Protein AF-A0A6I2R3U9-F1 (afdb_monomer_lite)

Organism: Flavonifractor plautii (NCBI:txid292800)

pLDDT: mean 84.45, std 12.49, range [35.0, 97.44]

Radius of gyration: 16.98 Å; chains: 1; bounding box: 46×24×46 Å

Sequence (128 aa):
MRLDGCWFQEEKAPPCPHHPFCHCTLDLIPYAVVFGNVSVYSDYGKFDPYLFNTTGLQTHNKEKLFKEWGYTVDDARWLQAEIERQGRERYLSGQYELGKLNMFGQRINIRVTIPRKNGFGDISFVTG

Foldseek 3Di:
DDQPPDDADPVQDDDPPDDPPDPDDPDDDDLVNVLVPDFFDDDLVCQPPAQCVPVVPHPPCNNVVCVVLVDHSVCSVVVRVQCRVQVRVCRSVNVWHWDDADPSGIDIKHKGWDARPVDGDIDIDIDD

Structure (mmCIF, N/CA/C/O backbone):
data_AF-A0A6I2R3U9-F1
#
_entry.id   AF-A0A6I2R3U9-F1
#
loop_
_atom_site.group_PDB
_atom_site.id
_atom_site.type_symbol
_atom_site.label_atom_id
_atom_site.label_alt_id
_atom_site.label_comp_id
_atom_site.label_asym_id
_atom_site.label_entity_id
_atom_site.label_seq_id
_atom_site.pdbx_PDB_ins_code
_atom_site.Cartn_x
_atom_site.Cartn_y
_atom_site.Cartn_z
_atom_site.occupancy
_atom_site.B_iso_or_equiv
_atom_site.auth_seq_id
_atom_site.auth_comp_id
_atom_site.auth_asym_id
_atom_site.auth_atom_id
_atom_site.pdbx_PDB_model_num
ATOM 1 N N . MET A 1 1 ? 23.028 -13.546 -1.590 1.00 35.84 1 MET A N 1
ATOM 2 C CA . MET A 1 1 ? 22.268 -12.381 -1.088 1.00 35.84 1 MET A CA 1
ATOM 3 C C . MET A 1 1 ? 21.023 -12.276 -1.959 1.00 35.84 1 MET A C 1
ATOM 5 O O . MET A 1 1 ? 21.181 -12.185 -3.167 1.00 35.84 1 MET A O 1
ATOM 9 N N . ARG A 1 2 ? 19.818 -12.461 -1.403 1.00 35.00 2 ARG A N 1
ATOM 10 C CA . ARG A 1 2 ? 18.558 -12.421 -2.167 1.00 35.00 2 ARG A CA 1
ATOM 11 C C . ARG A 1 2 ? 18.153 -10.955 -2.289 1.00 35.00 2 ARG A C 1
ATOM 13 O O . ARG A 1 2 ? 18.011 -10.293 -1.270 1.00 35.00 2 ARG A O 1
ATOM 20 N N . LEU A 1 3 ? 18.055 -10.449 -3.509 1.00 48.59 3 LEU A N 1
ATOM 21 C CA . LEU A 1 3 ? 17.350 -9.200 -3.765 1.00 48.59 3 LEU A CA 1
ATOM 22 C C . LEU A 1 3 ? 15.862 -9.482 -3.650 1.00 48.59 3 LEU A C 1
ATOM 24 O O . LEU A 1 3 ? 15.413 -10.519 -4.136 1.00 48.59 3 LEU A O 1
ATOM 28 N N . ASP A 1 4 ? 15.102 -8.533 -3.123 1.00 55.50 4 ASP A N 1
ATOM 29 C CA . ASP A 1 4 ? 13.639 -8.618 -3.102 1.00 55.50 4 ASP A CA 1
ATOM 30 C C . ASP A 1 4 ? 13.011 -8.467 -4.510 1.00 55.50 4 ASP A C 1
ATOM 32 O O . ASP A 1 4 ? 11.799 -8.368 -4.644 1.00 55.50 4 ASP A O 1
ATOM 36 N N . GLY A 1 5 ? 13.823 -8.493 -5.581 1.00 65.94 5 GLY A N 1
ATOM 37 C CA . GLY A 1 5 ? 13.364 -8.707 -6.957 1.00 65.94 5 GLY A CA 1
ATOM 38 C C . GLY A 1 5 ? 12.471 -7.606 -7.528 1.00 65.94 5 GLY A C 1
ATOM 39 O O . GLY A 1 5 ? 11.730 -7.874 -8.467 1.00 65.94 5 GLY A O 1
ATOM 40 N N . CYS A 1 6 ? 12.511 -6.391 -6.974 1.00 76.31 6 CYS A N 1
ATOM 41 C CA . CYS A 1 6 ? 11.628 -5.306 -7.395 1.00 76.31 6 CYS A CA 1
ATOM 42 C C . CYS A 1 6 ? 11.854 -4.920 -8.863 1.00 76.31 6 CYS A C 1
ATOM 44 O O . CYS A 1 6 ? 12.957 -4.530 -9.253 1.00 76.31 6 CYS A O 1
ATOM 46 N N . TRP A 1 7 ? 10.783 -4.963 -9.651 1.00 85.88 7 TRP A N 1
ATOM 47 C CA . TRP A 1 7 ? 10.741 -4.446 -11.016 1.00 85.88 7 TRP A CA 1
ATOM 48 C C . TRP A 1 7 ? 10.209 -3.011 -11.012 1.00 85.88 7 TRP A C 1
ATOM 50 O O . TRP A 1 7 ? 9.346 -2.663 -10.207 1.00 85.88 7 TRP A O 1
ATOM 60 N N . PHE A 1 8 ? 10.723 -2.154 -11.885 1.00 86.94 8 PHE A N 1
ATOM 61 C CA . PHE A 1 8 ? 10.269 -0.769 -11.984 1.00 86.94 8 PHE A CA 1
ATOM 62 C C . PHE A 1 8 ? 9.793 -0.492 -13.402 1.00 86.94 8 PHE A C 1
ATOM 64 O O . PHE A 1 8 ? 10.376 -0.988 -14.363 1.00 86.94 8 PHE A O 1
ATOM 71 N N . GLN A 1 9 ? 8.750 0.328 -13.532 1.00 87.00 9 GLN A N 1
ATOM 72 C CA . GLN A 1 9 ? 8.501 1.001 -14.801 1.00 87.00 9 GLN A CA 1
ATOM 73 C C . GLN A 1 9 ? 9.709 1.872 -15.149 1.00 87.00 9 GLN A C 1
ATOM 75 O O . GLN A 1 9 ? 10.287 2.494 -14.257 1.00 87.00 9 GLN A O 1
ATOM 80 N N . GLU A 1 10 ? 10.058 1.923 -16.431 1.00 83.62 10 GLU A N 1
ATOM 81 C CA . GLU A 1 10 ? 11.239 2.626 -16.947 1.00 83.62 10 GLU A CA 1
ATOM 82 C C . GLU A 1 10 ? 11.317 4.074 -16.440 1.00 83.62 10 GLU A C 1
ATOM 84 O O . GLU A 1 10 ? 12.314 4.484 -15.851 1.00 83.62 10 GLU A O 1
ATOM 89 N N . GLU A 1 11 ? 10.210 4.809 -16.541 1.00 86.19 11 GLU A N 1
ATOM 90 C CA . GLU A 1 11 ? 10.094 6.210 -16.113 1.00 86.19 11 GLU A CA 1
ATOM 91 C C . GLU A 1 11 ? 10.154 6.405 -14.586 1.00 86.19 11 GLU A C 1
ATOM 93 O O . GLU A 1 11 ? 10.260 7.529 -14.094 1.00 86.19 11 GLU A O 1
ATOM 98 N N . LYS A 1 12 ? 10.054 5.316 -13.817 1.00 84.88 12 LYS A N 1
ATOM 99 C CA . LYS A 1 12 ? 9.993 5.307 -12.348 1.00 84.88 12 LYS A CA 1
ATOM 100 C C . LYS 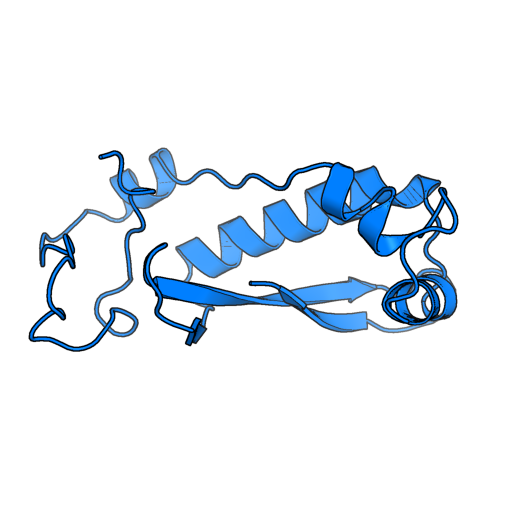A 1 12 ? 11.080 4.447 -11.713 1.00 84.88 12 LYS A C 1
ATOM 102 O O . LYS A 1 12 ? 10.952 4.058 -10.550 1.00 84.88 12 LYS A O 1
ATOM 107 N N . ALA A 1 13 ? 12.123 4.127 -12.469 1.00 82.25 13 ALA A N 1
ATOM 108 C CA . ALA A 1 13 ? 13.288 3.422 -11.970 1.00 82.25 13 ALA A CA 1
ATOM 109 C C . ALA A 1 13 ? 14.263 4.392 -11.272 1.00 82.25 13 ALA A C 1
ATOM 111 O O . ALA A 1 13 ? 14.301 5.583 -11.593 1.00 82.25 13 ALA A O 1
ATOM 112 N N . PRO A 1 14 ? 15.077 3.912 -10.315 1.00 79.62 14 PRO A N 1
ATOM 113 C CA . PRO A 1 14 ? 16.196 4.685 -9.785 1.00 79.62 14 PRO A CA 1
ATOM 114 C C . PRO A 1 14 ? 17.141 5.172 -10.897 1.00 79.62 14 PRO A C 1
ATOM 116 O O . PRO A 1 14 ? 17.400 4.420 -11.840 1.00 79.62 14 PRO A O 1
ATOM 119 N N . PRO A 1 15 ? 17.709 6.387 -10.780 1.00 75.56 15 PRO A N 1
ATOM 120 C CA . PRO A 1 15 ? 18.599 6.935 -11.797 1.00 75.56 15 PRO A CA 1
ATOM 121 C C . PRO A 1 15 ? 19.871 6.091 -11.973 1.00 75.56 15 PRO A C 1
ATOM 123 O O . PRO A 1 15 ? 20.408 5.527 -11.016 1.00 75.56 15 PRO A O 1
ATOM 126 N N . CYS A 1 16 ? 20.365 6.045 -13.212 1.00 69.56 16 CYS A N 1
ATOM 127 C CA . CYS A 1 16 ? 21.643 5.433 -13.581 1.00 69.56 16 CYS A CA 1
ATOM 128 C C . CYS A 1 16 ? 22.782 6.479 -13.583 1.00 69.56 16 CYS A C 1
ATOM 130 O O . CYS A 1 16 ? 22.528 7.625 -13.958 1.00 69.56 16 CYS A O 1
ATOM 132 N N . PRO A 1 17 ? 24.037 6.119 -13.236 1.00 65.19 17 PRO A N 1
ATOM 133 C CA . PRO A 1 17 ? 24.519 4.781 -12.894 1.00 65.19 17 PRO A CA 1
ATOM 134 C C . PRO A 1 17 ? 24.031 4.328 -11.518 1.00 65.19 17 PRO A C 1
ATOM 136 O O . PRO A 1 17 ? 23.980 5.102 -10.563 1.00 65.19 17 PRO A O 1
ATOM 139 N N . HIS A 1 18 ? 23.676 3.051 -11.424 1.00 66.31 18 HIS A N 1
ATOM 140 C CA . HIS A 1 18 ? 23.242 2.472 -10.167 1.00 66.31 18 HIS A CA 1
ATOM 141 C C . HIS A 1 18 ? 24.398 2.499 -9.143 1.00 66.31 18 HIS A C 1
ATOM 143 O O . HIS A 1 18 ? 25.541 2.173 -9.457 1.00 66.31 18 HIS A O 1
ATOM 149 N N . HIS A 1 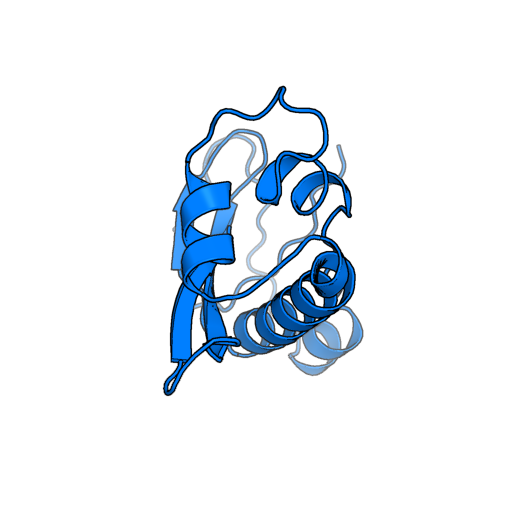19 ? 24.107 2.949 -7.923 1.00 61.34 19 HIS A N 1
ATOM 150 C CA . HIS A 1 19 ? 25.062 3.126 -6.819 1.00 61.34 19 HIS A CA 1
ATOM 151 C C . HIS A 1 19 ? 25.838 1.833 -6.481 1.00 61.34 19 HIS A C 1
ATOM 153 O O . HIS A 1 19 ? 25.368 0.735 -6.789 1.00 61.34 19 HIS A O 1
ATOM 159 N N . PRO A 1 20 ? 26.995 1.921 -5.791 1.00 53.72 20 PRO A N 1
ATOM 160 C CA . PRO A 1 20 ? 27.722 0.738 -5.329 1.00 53.72 20 PRO A CA 1
ATOM 161 C C . PRO A 1 20 ? 26.789 -0.222 -4.572 1.00 53.72 20 PRO A C 1
ATOM 163 O O . PRO A 1 20 ? 25.967 0.221 -3.767 1.00 53.72 20 PRO A O 1
ATOM 166 N N . PHE A 1 21 ? 26.896 -1.524 -4.857 1.00 54.81 21 PHE A N 1
ATOM 167 C CA . PHE A 1 21 ? 26.029 -2.605 -4.343 1.00 54.81 21 PHE A CA 1
ATOM 168 C C . PHE A 1 21 ? 24.586 -2.631 -4.873 1.00 54.81 21 PHE A C 1
ATOM 170 O O . PHE A 1 21 ? 23.757 -3.387 -4.362 1.00 54.81 21 PHE A O 1
ATOM 177 N N . CYS A 1 22 ? 24.266 -1.840 -5.898 1.00 59.75 22 CYS A N 1
ATOM 178 C CA . CYS A 1 22 ? 23.010 -1.992 -6.615 1.00 59.75 22 CYS A CA 1
ATOM 179 C C . CYS A 1 22 ? 23.084 -3.164 -7.594 1.00 59.75 22 CYS A C 1
ATOM 181 O O . CYS A 1 22 ? 24.046 -3.299 -8.346 1.00 59.75 22 CYS A O 1
ATOM 183 N N . HIS A 1 23 ? 22.041 -3.985 -7.604 1.00 58.41 23 HIS A N 1
ATOM 184 C CA . HIS A 1 23 ? 21.910 -5.117 -8.516 1.00 58.41 23 HIS A CA 1
ATOM 185 C C . HIS A 1 23 ? 20.810 -4.888 -9.567 1.00 58.41 23 HIS A C 1
ATOM 187 O O . HIS A 1 23 ? 20.305 -5.845 -10.148 1.00 58.41 23 HIS A O 1
ATOM 193 N N . CYS A 1 24 ? 20.384 -3.637 -9.767 1.00 67.19 24 CYS A N 1
ATOM 194 C CA . CYS A 1 24 ? 19.416 -3.298 -10.802 1.00 67.19 24 CYS A CA 1
ATOM 195 C C . CYS A 1 24 ? 20.031 -3.531 -12.190 1.00 67.19 24 CYS A C 1
ATOM 197 O O . CYS A 1 24 ? 21.141 -3.073 -12.466 1.00 67.19 24 CYS A O 1
ATOM 199 N N . THR A 1 25 ? 19.298 -4.240 -13.046 1.00 71.25 25 THR A N 1
ATOM 200 C CA . THR A 1 25 ? 19.596 -4.405 -14.471 1.00 71.25 25 THR A CA 1
ATOM 201 C C . THR A 1 25 ? 18.521 -3.696 -15.292 1.00 71.25 25 THR A C 1
ATOM 203 O O . THR A 1 25 ? 17.365 -3.605 -14.873 1.00 71.25 25 THR A O 1
ATOM 206 N N . LEU A 1 26 ? 18.901 -3.162 -16.455 1.00 74.31 26 LEU A N 1
ATOM 207 C CA . LEU A 1 26 ? 17.973 -2.550 -17.410 1.00 74.31 26 LEU A CA 1
ATOM 208 C C . LEU A 1 26 ? 17.502 -3.608 -18.412 1.00 74.31 26 LEU A C 1
ATOM 210 O O . LEU A 1 26 ? 17.772 -3.515 -19.607 1.00 74.31 26 LEU A O 1
ATOM 214 N N . ASP A 1 27 ? 16.833 -4.641 -17.903 1.00 80.75 27 ASP A N 1
ATOM 215 C CA . ASP A 1 27 ? 16.228 -5.674 -18.738 1.00 80.75 27 ASP A CA 1
ATOM 216 C C . ASP A 1 27 ? 14.755 -5.340 -18.981 1.00 80.75 27 ASP A C 1
ATOM 218 O O . ASP A 1 27 ? 13.991 -5.081 -18.049 1.00 80.75 27 ASP A O 1
ATOM 222 N N . LEU A 1 28 ? 14.337 -5.360 -20.247 1.00 82.62 28 LEU A N 1
ATOM 223 C CA . LE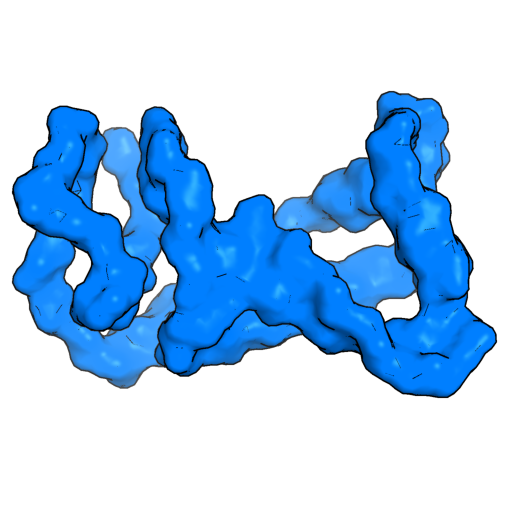U A 1 28 ? 12.932 -5.187 -20.604 1.00 82.62 28 LEU A CA 1
ATOM 224 C C . LEU A 1 28 ? 12.138 -6.427 -20.185 1.00 82.62 28 LEU A C 1
ATOM 226 O O . LEU A 1 28 ? 12.330 -7.516 -20.728 1.00 82.62 28 LEU A O 1
ATOM 230 N N . ILE A 1 29 ? 11.208 -6.252 -19.246 1.00 85.69 29 ILE A N 1
ATOM 231 C CA . ILE A 1 29 ? 10.328 -7.323 -18.767 1.00 85.69 29 ILE A CA 1
ATOM 232 C C . ILE A 1 29 ? 8.923 -7.110 -19.345 1.00 85.69 29 ILE A C 1
ATOM 234 O O . ILE A 1 29 ? 8.314 -6.065 -19.103 1.00 85.69 29 ILE A O 1
ATOM 238 N N . PRO A 1 30 ? 8.357 -8.085 -20.083 1.00 88.88 30 PRO A N 1
ATOM 239 C CA . PRO A 1 30 ? 7.001 -7.969 -20.605 1.00 88.88 30 PRO A CA 1
ATOM 240 C C . PRO A 1 30 ? 5.965 -7.798 -19.489 1.00 88.88 30 PRO A C 1
ATOM 242 O O . PRO A 1 30 ? 5.986 -8.526 -18.495 1.00 88.88 30 PRO A O 1
ATOM 245 N N . TYR A 1 31 ? 4.983 -6.914 -19.690 1.00 87.81 31 TYR A N 1
ATOM 246 C CA . TYR A 1 31 ? 3.928 -6.653 -18.702 1.00 87.81 31 TYR A CA 1
ATOM 247 C C . TYR A 1 31 ? 3.192 -7.925 -18.247 1.00 87.81 31 TYR A C 1
ATOM 249 O O . TYR A 1 31 ? 2.896 -8.070 -17.067 1.00 87.81 31 TYR A O 1
ATOM 257 N N . ALA A 1 32 ? 2.945 -8.881 -19.149 1.00 91.31 32 ALA A N 1
ATOM 258 C CA . ALA A 1 32 ? 2.304 -10.153 -18.801 1.00 91.31 32 ALA A CA 1
ATOM 259 C C . ALA A 1 32 ? 3.103 -10.959 -17.756 1.00 91.31 32 ALA A C 1
ATOM 261 O O . ALA A 1 32 ? 2.514 -11.593 -16.881 1.00 91.31 32 ALA A O 1
ATOM 262 N N . VAL A 1 33 ? 4.439 -10.891 -17.807 1.00 90.75 33 VAL A N 1
ATOM 263 C CA . VAL A 1 33 ? 5.326 -11.519 -16.817 1.00 90.75 33 VAL A CA 1
ATOM 264 C C . VAL A 1 33 ? 5.232 -10.779 -15.485 1.00 90.75 33 VAL A C 1
ATOM 266 O O . VAL A 1 33 ? 5.102 -11.426 -14.445 1.00 90.75 33 VAL A O 1
ATOM 269 N N . VAL A 1 34 ? 5.223 -9.441 -15.514 1.00 88.69 34 VAL A N 1
ATOM 270 C CA . VAL A 1 34 ? 5.021 -8.596 -14.323 1.00 88.69 34 VAL A CA 1
ATOM 271 C C . VAL A 1 34 ? 3.693 -8.922 -13.642 1.00 88.69 34 VAL A C 1
ATOM 273 O O . VAL A 1 34 ? 3.655 -9.240 -12.455 1.00 88.69 34 VAL A O 1
ATOM 276 N N . PHE A 1 35 ? 2.606 -8.913 -14.408 1.00 89.44 35 PHE A N 1
ATOM 277 C CA . PHE A 1 35 ? 1.257 -9.178 -13.924 1.00 89.44 35 PHE A CA 1
ATOM 278 C C . PHE A 1 35 ? 1.105 -10.577 -13.310 1.00 89.44 35 PHE A C 1
ATOM 280 O O . PHE A 1 35 ? 0.438 -10.724 -12.285 1.00 89.44 35 PHE A O 1
ATOM 287 N N . GLY A 1 36 ? 1.734 -11.593 -13.912 1.00 91.31 36 GLY A N 1
ATOM 288 C CA . GLY A 1 36 ? 1.678 -12.976 -13.436 1.00 91.31 36 GLY A CA 1
ATOM 289 C C . GLY A 1 36 ? 2.519 -13.262 -12.188 1.00 91.31 36 GLY A C 1
ATOM 290 O O . GLY A 1 36 ? 2.193 -14.187 -11.452 1.00 91.31 36 GLY A O 1
ATOM 291 N N . ASN A 1 37 ? 3.574 -12.479 -11.934 1.00 90.19 37 ASN A N 1
ATOM 292 C CA . ASN A 1 37 ? 4.502 -12.714 -10.819 1.00 90.19 37 ASN A CA 1
ATOM 293 C C . ASN A 1 37 ? 4.384 -11.699 -9.677 1.00 90.19 37 ASN A C 1
ATOM 295 O O . ASN A 1 37 ? 5.010 -11.894 -8.637 1.00 90.19 37 ASN A O 1
ATOM 299 N N . VAL A 1 38 ? 3.614 -10.618 -9.838 1.00 89.31 38 VAL A N 1
ATOM 300 C CA . VAL A 1 38 ? 3.455 -9.640 -8.760 1.00 89.31 38 VAL A CA 1
ATOM 301 C C . VAL A 1 38 ? 2.833 -10.304 -7.528 1.00 89.31 38 VAL A C 1
ATOM 303 O O . VAL A 1 38 ? 1.766 -10.917 -7.583 1.00 89.31 38 VAL A O 1
ATOM 306 N N . SER A 1 39 ? 3.489 -10.127 -6.390 1.00 90.25 39 SER A N 1
ATOM 307 C CA . SER A 1 39 ? 2.993 -10.540 -5.083 1.00 90.25 39 SER A CA 1
ATOM 308 C C . SER A 1 39 ? 3.065 -9.364 -4.128 1.00 90.25 39 SER A C 1
ATOM 310 O O . SER A 1 39 ? 4.004 -8.572 -4.192 1.00 90.25 39 SER A O 1
ATOM 312 N N . VAL A 1 40 ? 2.103 -9.272 -3.219 1.00 89.75 40 VAL A N 1
ATOM 313 C CA . VAL A 1 40 ? 2.122 -8.288 -2.139 1.00 89.75 40 VAL A CA 1
ATOM 314 C C . VAL A 1 40 ? 1.992 -9.030 -0.824 1.00 89.75 40 VAL A C 1
ATOM 316 O O . VAL A 1 40 ? 1.253 -10.006 -0.727 1.00 89.75 40 VAL A O 1
ATOM 319 N N . TYR A 1 41 ? 2.759 -8.581 0.161 1.00 91.19 41 TYR A N 1
ATOM 320 C CA . TYR A 1 41 ? 2.749 -9.134 1.500 1.00 91.19 41 TYR A CA 1
ATOM 321 C C . TYR A 1 41 ? 2.945 -8.020 2.518 1.00 91.19 41 TYR A C 1
ATOM 323 O O . TYR A 1 41 ? 3.858 -7.194 2.409 1.00 91.19 41 TYR A O 1
ATOM 331 N N . SER A 1 42 ? 2.121 -8.038 3.551 1.00 91.00 42 SER A N 1
ATOM 332 C CA . SER A 1 42 ? 2.312 -7.259 4.756 1.00 91.00 42 SER A CA 1
ATOM 333 C C . SER A 1 42 ? 2.185 -8.163 5.975 1.00 91.00 42 SER A C 1
ATOM 335 O O . SER A 1 42 ? 1.291 -8.998 6.073 1.00 91.00 42 SER A O 1
ATOM 337 N N . ASP A 1 43 ? 3.112 -8.010 6.916 1.00 92.25 43 ASP A N 1
ATOM 338 C CA . ASP A 1 43 ? 3.064 -8.754 8.168 1.00 92.25 43 ASP A CA 1
ATOM 339 C C . ASP A 1 43 ? 1.905 -8.257 9.043 1.00 92.25 43 ASP A C 1
ATOM 341 O O . ASP A 1 43 ? 1.751 -7.045 9.230 1.00 92.25 43 ASP A O 1
ATOM 345 N N . TYR A 1 44 ? 1.112 -9.176 9.607 1.00 90.50 44 TYR A N 1
ATOM 346 C CA . TYR A 1 44 ? -0.020 -8.817 10.472 1.00 90.50 44 TYR A CA 1
ATOM 347 C C . TYR A 1 44 ? 0.426 -7.996 11.695 1.00 90.50 44 TYR A C 1
ATOM 349 O O . TYR A 1 44 ? -0.295 -7.094 12.119 1.00 90.50 44 TYR A O 1
ATOM 357 N N . GLY A 1 45 ? 1.657 -8.209 12.176 1.00 89.38 45 GLY A N 1
ATOM 358 C CA . GLY A 1 45 ? 2.298 -7.444 13.244 1.00 89.38 45 GLY A CA 1
ATOM 359 C C . GLY A 1 45 ? 2.336 -5.933 13.002 1.00 89.38 45 GLY A C 1
ATOM 360 O O . GLY A 1 45 ? 2.339 -5.154 13.958 1.00 89.38 45 GLY A O 1
ATOM 361 N N . LYS A 1 46 ? 2.312 -5.496 11.731 1.00 86.00 46 LYS A N 1
ATOM 362 C CA . LYS A 1 46 ? 2.217 -4.074 11.351 1.00 86.00 46 LYS A CA 1
ATOM 363 C C . LYS A 1 46 ? 0.869 -3.452 11.705 1.00 86.00 46 LYS A C 1
ATOM 365 O O . LYS A 1 46 ? 0.802 -2.241 11.892 1.00 86.00 46 LYS A O 1
ATOM 370 N N . PHE A 1 47 ? -0.183 -4.255 11.781 1.00 88.50 47 PHE A N 1
ATOM 371 C CA . PHE A 1 47 ? -1.522 -3.823 12.160 1.00 88.50 47 PHE A CA 1
ATOM 372 C C . PHE A 1 47 ? -1.726 -4.027 13.656 1.00 88.50 47 PHE A C 1
ATOM 374 O O . PHE A 1 47 ? -2.074 -3.096 14.380 1.00 88.50 47 PHE A O 1
ATOM 381 N N . ASP A 1 48 ? -1.405 -5.219 14.138 1.00 86.31 48 ASP A N 1
ATOM 382 C CA . ASP A 1 48 ? -1.572 -5.595 15.529 1.00 86.31 48 ASP A CA 1
ATOM 383 C C . ASP A 1 48 ? -0.324 -6.351 16.017 1.00 86.31 48 ASP A C 1
ATOM 385 O O . ASP A 1 48 ? -0.043 -7.437 15.514 1.00 86.31 48 ASP A O 1
ATOM 389 N N . PRO A 1 49 ? 0.466 -5.787 16.951 1.00 84.44 49 PRO A N 1
ATOM 390 C CA . PRO A 1 49 ? 0.127 -4.647 17.803 1.00 84.44 49 PRO A CA 1
ATOM 391 C C . PRO A 1 49 ? 0.553 -3.276 17.269 1.00 84.44 49 PRO A C 1
ATOM 393 O O . PRO A 1 49 ? 0.289 -2.284 17.935 1.00 84.44 49 PRO A O 1
ATOM 396 N N . TYR A 1 50 ? 1.242 -3.161 16.129 1.00 81.38 50 TYR A N 1
ATOM 397 C CA . TYR A 1 50 ? 1.909 -1.897 15.782 1.00 81.38 50 TYR A CA 1
ATOM 398 C C . TYR A 1 50 ? 0.956 -0.723 15.489 1.00 81.38 50 TYR A C 1
ATOM 400 O O . TYR A 1 50 ? 1.165 0.365 16.022 1.00 81.38 50 TYR A O 1
ATOM 408 N N . LEU A 1 51 ? -0.083 -0.917 14.671 1.00 83.88 51 LEU A N 1
ATOM 409 C CA . LEU A 1 51 ? -1.023 0.153 14.307 1.00 83.88 51 LEU A CA 1
ATOM 410 C C . LEU A 1 51 ? -2.052 0.421 15.408 1.00 83.88 51 LEU A C 1
ATOM 412 O O . LEU A 1 51 ? -2.366 1.576 15.678 1.00 83.88 51 LEU A O 1
ATOM 416 N N . PHE A 1 52 ? -2.584 -0.634 16.030 1.00 85.31 52 PHE A N 1
ATOM 417 C CA . PHE A 1 52 ? -3.656 -0.520 17.026 1.00 85.31 52 PHE A CA 1
ATOM 418 C C . PHE A 1 52 ? -3.177 -0.474 18.480 1.00 85.31 52 PHE A C 1
ATOM 420 O O . PHE A 1 52 ? -3.981 -0.196 19.372 1.00 85.31 52 PHE A O 1
ATOM 427 N N . ASN A 1 53 ? -1.883 -0.698 18.721 1.00 83.12 53 ASN A N 1
ATOM 428 C CA . ASN A 1 53 ? -1.247 -0.681 20.037 1.00 83.12 53 ASN A CA 1
ATOM 429 C C . ASN A 1 53 ? -1.987 -1.521 21.096 1.00 83.12 53 ASN A C 1
ATOM 431 O O . ASN A 1 53 ? -2.165 -1.097 22.238 1.00 83.12 53 ASN A O 1
ATOM 435 N N . THR A 1 54 ? -2.437 -2.721 20.731 1.00 80.25 54 THR A N 1
ATOM 436 C CA . THR A 1 54 ? -3.165 -3.624 21.645 1.00 80.25 54 THR A CA 1
ATOM 437 C C . THR A 1 54 ? -2.318 -4.075 22.836 1.00 80.25 54 THR A C 1
ATOM 439 O O . THR A 1 54 ? -2.857 -4.367 23.899 1.00 80.25 54 THR A O 1
ATOM 442 N N . THR A 1 55 ? -0.989 -4.082 22.690 1.00 80.69 55 THR A N 1
ATOM 443 C CA . THR A 1 55 ? -0.040 -4.430 23.756 1.00 80.69 55 THR A CA 1
ATOM 444 C C . THR A 1 55 ? 0.356 -3.242 24.634 1.00 80.69 55 THR A C 1
ATOM 446 O O . THR A 1 55 ? 1.039 -3.436 25.636 1.00 80.69 55 THR A O 1
ATOM 449 N N . GLY A 1 56 ? -0.025 -2.011 24.275 1.00 75.75 56 GLY A N 1
ATOM 450 C CA . GLY A 1 56 ? 0.336 -0.787 25.002 1.00 75.75 56 GLY A CA 1
ATOM 451 C C . GLY A 1 56 ? 1.790 -0.321 24.822 1.00 75.75 56 GLY A C 1
ATOM 452 O O . GLY A 1 56 ? 2.153 0.738 25.328 1.00 75.75 56 GLY A O 1
ATOM 453 N N . LEU A 1 57 ? 2.620 -1.069 24.088 1.00 76.56 57 LEU A N 1
ATOM 454 C CA . LEU A 1 57 ? 4.056 -0.808 23.918 1.00 76.56 57 LEU A CA 1
ATOM 455 C C . LEU A 1 57 ? 4.386 0.160 22.768 1.00 76.56 57 LEU A C 1
ATOM 457 O O . LEU A 1 57 ? 5.507 0.653 22.676 1.00 76.56 57 LEU A O 1
ATOM 461 N N . GLN A 1 58 ? 3.429 0.423 21.880 1.00 68.38 58 GLN A N 1
ATOM 462 C CA . GLN A 1 58 ? 3.609 1.172 20.636 1.00 68.38 58 GLN A CA 1
ATOM 463 C C . GLN A 1 58 ? 3.002 2.576 20.775 1.00 68.38 58 GLN A C 1
ATOM 465 O O . GLN A 1 58 ? 1.843 2.809 20.452 1.00 68.38 58 GLN A O 1
ATOM 470 N N . THR A 1 59 ? 3.778 3.545 21.265 1.00 64.81 59 THR A N 1
ATOM 471 C CA . THR A 1 59 ? 3.332 4.936 21.523 1.00 64.81 59 THR A CA 1
ATOM 472 C C . THR A 1 59 ? 3.418 5.841 20.290 1.00 64.81 59 THR A C 1
ATOM 474 O O . THR A 1 59 ? 3.600 7.059 20.373 1.00 64.81 59 THR A O 1
ATOM 477 N N . HIS A 1 60 ? 3.329 5.247 19.106 1.00 67.50 60 HIS A N 1
ATOM 478 C CA . HIS A 1 60 ? 3.451 5.959 17.848 1.00 67.50 60 HIS A CA 1
ATOM 479 C C . HIS A 1 60 ? 2.054 6.379 17.403 1.00 67.50 60 HIS A C 1
ATOM 481 O O . HIS A 1 60 ? 1.486 5.612 16.646 1.00 67.50 60 HIS A O 1
ATOM 487 N N . ASN A 1 61 ? 1.577 7.565 17.836 1.00 71.94 61 ASN A N 1
ATOM 488 C CA . ASN A 1 61 ? 0.260 8.244 17.652 1.00 71.94 61 ASN A CA 1
ATOM 489 C C . ASN A 1 61 ? -0.670 7.878 16.452 1.00 71.94 61 ASN A C 1
ATOM 491 O O . ASN A 1 61 ? -1.798 8.361 16.382 1.00 71.94 61 ASN A O 1
ATOM 495 N N . LYS A 1 62 ? -0.228 7.090 15.475 1.00 72.62 62 LYS A N 1
ATOM 496 C CA . LYS A 1 62 ? -0.988 6.425 14.413 1.00 72.62 62 LYS A CA 1
ATOM 497 C C . LYS A 1 62 ? -2.219 5.679 14.926 1.00 72.62 62 LYS A C 1
ATOM 499 O O . LYS A 1 62 ? -3.235 5.700 14.238 1.00 72.62 62 LYS A O 1
ATOM 504 N N . GLU A 1 63 ? -2.177 5.085 16.117 1.00 77.06 63 GLU A N 1
ATOM 505 C CA . GLU A 1 63 ? -3.340 4.423 16.715 1.00 77.06 63 GLU A CA 1
ATOM 506 C C . GLU A 1 63 ? -4.499 5.402 16.935 1.00 77.06 63 GLU A C 1
ATOM 508 O O . GLU A 1 63 ? -5.665 5.021 16.830 1.00 77.06 63 GLU A O 1
ATOM 513 N N . LYS A 1 64 ? -4.192 6.683 17.186 1.00 83.19 64 LYS A N 1
ATOM 514 C CA . LYS A 1 64 ? -5.203 7.739 17.324 1.00 83.19 64 LYS A CA 1
ATOM 515 C C . LYS A 1 64 ? 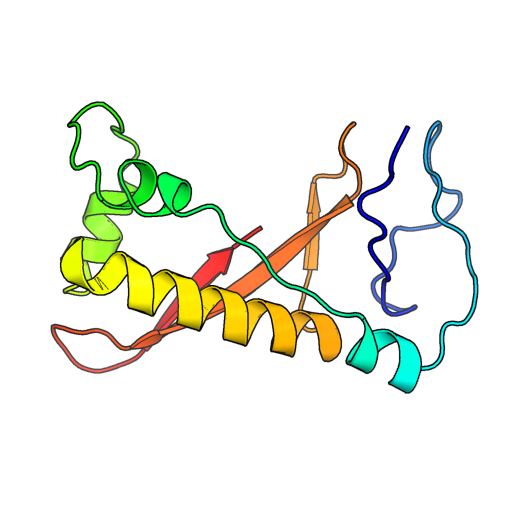-5.868 8.044 15.990 1.00 83.19 64 LYS A C 1
ATOM 517 O O . LYS A 1 64 ? -7.085 8.140 15.953 1.00 83.19 64 LYS A O 1
ATOM 522 N N . LEU A 1 65 ? -5.101 8.095 14.898 1.00 87.38 65 LEU A N 1
ATOM 523 C CA . LEU A 1 65 ? -5.636 8.378 13.561 1.00 87.38 65 LEU A CA 1
ATOM 524 C C . LEU A 1 65 ? -6.654 7.320 13.124 1.00 87.38 65 LEU A C 1
ATOM 526 O O . LEU A 1 65 ? -7.771 7.656 12.747 1.00 87.38 65 LEU A O 1
ATOM 530 N N . PHE A 1 66 ? -6.311 6.034 13.231 1.00 88.44 66 PHE A N 1
ATOM 531 C CA . PHE A 1 66 ? -7.231 4.968 12.820 1.00 88.44 66 PHE A CA 1
ATOM 532 C C . PHE A 1 66 ? -8.478 4.906 13.711 1.00 88.44 66 PHE A C 1
ATOM 534 O O . PHE A 1 66 ? -9.581 4.721 13.195 1.00 88.44 66 PHE A O 1
ATOM 541 N N . LYS A 1 67 ? -8.336 5.167 15.018 1.00 88.00 67 LYS A N 1
ATOM 542 C CA . LYS A 1 67 ? -9.481 5.312 15.930 1.00 88.00 67 LYS A CA 1
ATOM 543 C C . LYS A 1 67 ? -10.363 6.512 15.575 1.00 88.00 67 LYS A C 1
ATOM 545 O O . LYS A 1 67 ? -11.583 6.376 15.556 1.00 88.00 67 LYS A O 1
ATOM 550 N N . GLU A 1 68 ? -9.776 7.661 15.241 1.00 89.81 68 GLU A N 1
ATOM 551 C CA . GLU A 1 68 ? -10.502 8.856 14.777 1.00 89.81 68 GLU A CA 1
ATOM 552 C C . GLU A 1 68 ? -11.289 8.606 13.486 1.00 89.81 68 GLU A C 1
ATOM 554 O O . GLU A 1 68 ? -12.285 9.281 13.227 1.00 89.81 68 GLU A O 1
ATOM 559 N N . TRP A 1 69 ? -10.868 7.633 12.680 1.00 92.62 69 TRP A N 1
ATOM 560 C CA . TRP A 1 69 ? -11.555 7.216 11.455 1.00 92.62 69 TRP A CA 1
ATOM 561 C C . TRP A 1 69 ? -12.559 6.077 11.684 1.00 92.62 69 TRP A C 1
ATOM 563 O O . TRP A 1 69 ? -13.237 5.656 10.745 1.00 92.62 69 TRP A O 1
ATOM 573 N N . GLY A 1 70 ? -12.684 5.602 12.926 1.00 93.81 70 GLY A N 1
ATOM 574 C CA . GLY A 1 70 ? -13.644 4.587 13.353 1.00 93.81 70 GLY A CA 1
ATOM 575 C C . GLY A 1 70 ? -13.148 3.144 13.278 1.00 93.81 70 GLY A C 1
ATOM 576 O O . GLY A 1 70 ? -13.955 2.241 13.479 1.00 93.81 70 GLY A O 1
ATOM 577 N N . TYR A 1 71 ? -11.865 2.914 12.993 1.00 93.94 71 TYR A N 1
ATOM 578 C CA . TYR A 1 71 ? -11.298 1.570 12.888 1.00 93.94 71 TYR A CA 1
ATOM 579 C C . TYR A 1 71 ? -10.849 1.023 14.246 1.00 93.94 71 TYR A C 1
ATOM 581 O O . TYR A 1 71 ? -10.254 1.737 15.061 1.00 93.94 71 TYR A O 1
ATOM 589 N N . THR A 1 72 ? -11.090 -0.269 14.460 1.00 92.88 72 THR A N 1
ATOM 590 C CA . THR A 1 72 ? -10.618 -1.034 15.624 1.00 92.88 72 THR A CA 1
ATOM 591 C C . THR A 1 72 ? -9.716 -2.185 15.180 1.00 92.88 72 THR A C 1
ATOM 593 O O . THR A 1 72 ? -9.553 -2.441 13.987 1.00 92.88 72 THR A O 1
ATOM 596 N N . VAL A 1 73 ? -9.129 -2.910 16.140 1.00 91.75 73 VAL A N 1
ATOM 597 C CA . VAL A 1 73 ? -8.339 -4.118 15.845 1.00 91.75 73 VAL A CA 1
ATOM 598 C C . VAL A 1 73 ? -9.146 -5.172 15.076 1.00 91.75 73 VAL A C 1
ATOM 600 O O . VAL A 1 73 ? -8.576 -5.900 14.268 1.00 91.75 73 VAL A O 1
ATOM 603 N N . ASP A 1 74 ? -10.471 -5.201 15.237 1.00 93.56 74 ASP A N 1
ATOM 604 C CA . ASP A 1 74 ? -11.352 -6.115 14.500 1.00 93.56 74 ASP A CA 1
ATOM 605 C C . ASP A 1 74 ? -11.295 -5.869 12.983 1.00 93.56 74 ASP A C 1
ATOM 607 O O . ASP A 1 74 ? -11.512 -6.779 12.184 1.00 93.56 74 ASP A O 1
ATOM 611 N N . ASP A 1 75 ? -10.934 -4.650 12.574 1.00 94.25 75 ASP A N 1
ATOM 612 C CA . ASP A 1 75 ? -10.777 -4.262 11.176 1.00 94.25 75 ASP A CA 1
ATOM 613 C C . ASP A 1 75 ? -9.368 -4.541 10.627 1.00 94.25 75 ASP A C 1
ATOM 615 O O . ASP A 1 75 ? -9.127 -4.342 9.437 1.00 94.25 75 ASP A O 1
ATOM 619 N N . ALA A 1 76 ? -8.420 -5.006 11.452 1.00 93.50 76 ALA A N 1
ATOM 620 C CA . ALA A 1 76 ? -7.015 -5.161 11.066 1.00 93.50 76 ALA A CA 1
ATOM 621 C C . ALA A 1 76 ? -6.834 -6.051 9.830 1.00 93.50 76 ALA A C 1
ATOM 623 O O . ALA A 1 76 ? -6.064 -5.716 8.931 1.00 93.50 76 ALA A O 1
ATOM 624 N N . ARG A 1 77 ? -7.578 -7.160 9.747 1.00 95.19 77 ARG A N 1
ATOM 625 C CA . ARG A 1 77 ? -7.533 -8.068 8.589 1.00 95.19 77 ARG A CA 1
ATOM 626 C C . ARG A 1 77 ? -8.107 -7.442 7.326 1.00 95.19 77 ARG A C 1
ATOM 628 O O . ARG A 1 77 ? -7.570 -7.662 6.245 1.00 95.19 77 ARG A O 1
ATOM 635 N N . TRP A 1 78 ? -9.167 -6.653 7.462 1.00 95.88 78 TRP A N 1
ATOM 636 C CA . TRP A 1 78 ? -9.740 -5.935 6.331 1.00 95.88 78 TRP A CA 1
ATOM 637 C C . TRP A 1 78 ? -8.789 -4.836 5.839 1.00 95.88 78 TRP A C 1
ATOM 639 O O . TRP A 1 78 ? -8.510 -4.767 4.646 1.00 95.88 78 TRP A O 1
ATOM 649 N N . LEU A 1 79 ? -8.210 -4.047 6.753 1.00 95.00 79 LEU A N 1
ATOM 650 C CA . LEU A 1 79 ? -7.209 -3.024 6.429 1.00 95.00 79 LEU A CA 1
ATOM 651 C C . LEU A 1 79 ? -5.987 -3.628 5.737 1.00 95.00 79 LEU A C 1
ATOM 653 O O . LEU A 1 79 ? -5.508 -3.072 4.752 1.00 95.00 79 LEU A O 1
ATOM 657 N N . GLN A 1 80 ? -5.512 -4.773 6.234 1.00 95.56 80 GLN A N 1
ATOM 658 C CA . GLN A 1 80 ? -4.436 -5.539 5.616 1.00 95.56 80 GLN A CA 1
ATOM 659 C C . GLN A 1 80 ? -4.772 -5.877 4.163 1.00 95.56 80 GLN A C 1
ATOM 661 O O . GLN A 1 80 ? -4.040 -5.478 3.260 1.00 95.56 80 GLN A O 1
ATOM 666 N N . ALA A 1 81 ? -5.905 -6.543 3.933 1.00 96.31 81 ALA A N 1
ATOM 667 C CA . ALA A 1 81 ? -6.322 -6.943 2.595 1.00 96.31 81 ALA A CA 1
ATOM 668 C C . ALA A 1 81 ? -6.510 -5.741 1.655 1.00 96.31 81 ALA A C 1
ATOM 670 O O . ALA A 1 81 ? -6.102 -5.795 0.496 1.00 96.31 81 ALA A O 1
ATOM 671 N N . GLU A 1 82 ? -7.083 -4.640 2.145 1.00 96.81 82 GLU A N 1
ATOM 672 C CA . GLU A 1 82 ? -7.356 -3.459 1.326 1.00 96.81 82 GLU A CA 1
ATOM 673 C C . GLU A 1 82 ? -6.077 -2.695 0.949 1.00 96.81 82 GLU A C 1
ATOM 675 O O . GLU A 1 82 ? -5.912 -2.280 -0.202 1.00 96.81 82 GLU A O 1
ATOM 680 N N . ILE A 1 83 ? -5.129 -2.567 1.883 1.00 95.56 83 ILE A N 1
ATOM 681 C CA . ILE A 1 83 ? -3.807 -1.992 1.605 1.00 95.56 83 ILE A CA 1
ATOM 682 C C . ILE A 1 83 ? -3.029 -2.884 0.636 1.00 95.56 83 ILE A C 1
ATOM 684 O O . ILE A 1 83 ? -2.412 -2.365 -0.291 1.00 95.56 83 ILE A O 1
ATOM 688 N N . GLU A 1 84 ? -3.062 -4.209 0.804 1.00 96.25 84 GLU A N 1
ATOM 689 C CA . GLU A 1 84 ? -2.374 -5.135 -0.101 1.00 96.25 84 GLU A CA 1
ATOM 690 C C . GLU A 1 84 ? -2.971 -5.108 -1.514 1.00 96.25 84 GLU A C 1
ATOM 692 O O . GLU A 1 84 ? -2.226 -5.053 -2.498 1.00 96.25 84 GLU A O 1
ATOM 697 N N . ARG A 1 85 ? -4.306 -5.064 -1.627 1.00 97.12 85 ARG A N 1
ATOM 698 C CA . ARG A 1 85 ? -5.025 -4.935 -2.901 1.00 97.12 85 ARG A CA 1
ATOM 699 C C . ARG A 1 85 ? -4.620 -3.656 -3.634 1.00 97.12 85 ARG A C 1
ATOM 701 O O . ARG A 1 85 ? -4.155 -3.724 -4.772 1.00 97.12 85 ARG A O 1
ATOM 708 N N . GLN A 1 86 ? -4.729 -2.503 -2.969 1.00 97.44 86 GLN A N 1
ATOM 709 C CA . GLN A 1 86 ? -4.346 -1.214 -3.553 1.00 97.44 86 GLN A CA 1
ATOM 710 C C . GLN A 1 86 ? -2.840 -1.124 -3.831 1.00 97.44 86 GLN A C 1
ATOM 712 O O . GLN A 1 86 ? -2.439 -0.544 -4.839 1.00 97.44 86 GLN A O 1
ATOM 717 N N . GLY A 1 87 ? -2.005 -1.711 -2.971 1.00 95.50 87 GLY A N 1
ATOM 718 C CA . GLY A 1 87 ? -0.560 -1.807 -3.161 1.00 95.50 87 GLY A CA 1
ATOM 719 C C . GLY A 1 87 ? -0.207 -2.543 -4.450 1.00 95.50 87 GLY A C 1
ATOM 720 O O . GLY A 1 87 ? 0.579 -2.042 -5.252 1.00 95.50 87 GLY A O 1
ATOM 721 N N . ARG A 1 88 ? -0.853 -3.688 -4.697 1.00 95.00 88 ARG A N 1
ATOM 722 C CA . ARG A 1 88 ? -0.661 -4.476 -5.921 1.00 95.00 88 ARG A CA 1
ATOM 723 C C . ARG A 1 88 ? -1.081 -3.699 -7.162 1.00 95.00 88 ARG A C 1
ATOM 725 O O . ARG A 1 88 ? -0.320 -3.621 -8.123 1.00 95.00 88 ARG A O 1
ATOM 732 N N . GLU A 1 89 ? -2.285 -3.135 -7.141 1.00 96.00 89 GLU A N 1
ATOM 733 C CA . GLU A 1 89 ? -2.853 -2.403 -8.276 1.00 96.00 89 GLU A CA 1
ATOM 734 C C . GLU A 1 89 ? -2.008 -1.184 -8.639 1.00 96.00 89 GLU A C 1
ATOM 736 O O . GLU A 1 89 ? -1.627 -1.018 -9.797 1.00 96.00 89 GLU A O 1
ATOM 741 N N . ARG A 1 90 ? -1.649 -0.371 -7.640 1.00 95.50 90 ARG A N 1
ATOM 742 C CA . ARG A 1 90 ? -0.846 0.831 -7.859 1.00 95.50 90 ARG A CA 1
ATOM 743 C C . ARG A 1 90 ? 0.583 0.511 -8.259 1.00 95.50 90 ARG A C 1
ATOM 745 O O . ARG A 1 90 ? 1.145 1.231 -9.076 1.00 95.50 90 ARG A O 1
ATOM 752 N N . TYR A 1 91 ? 1.172 -0.562 -7.741 1.00 93.44 91 TYR A N 1
ATOM 753 C CA . TYR A 1 91 ? 2.480 -1.009 -8.204 1.00 93.44 91 TYR A CA 1
ATOM 754 C C . TYR A 1 91 ? 2.449 -1.388 -9.692 1.00 93.44 91 TYR A C 1
ATOM 756 O O . TYR A 1 91 ? 3.230 -0.853 -10.478 1.00 93.44 91 TYR A O 1
ATOM 764 N N . LEU A 1 92 ? 1.486 -2.224 -10.102 1.00 92.94 92 LEU A N 1
ATOM 765 C CA . LEU A 1 92 ? 1.313 -2.635 -11.500 1.00 92.94 92 LEU A CA 1
ATOM 766 C C . LEU A 1 92 ? 1.053 -1.458 -12.445 1.00 92.94 92 LEU A C 1
ATOM 768 O O . LEU A 1 92 ? 1.545 -1.450 -13.573 1.00 92.94 92 LEU A O 1
ATOM 772 N N . SER A 1 93 ? 0.278 -0.470 -11.999 1.00 92.94 93 SER A N 1
ATOM 773 C CA . SER A 1 93 ? -0.043 0.716 -12.793 1.00 92.94 93 SER A CA 1
ATOM 774 C C . SER A 1 93 ? 1.024 1.809 -12.709 1.00 92.94 93 SER A C 1
ATOM 776 O O . SER A 1 93 ? 0.803 2.903 -13.223 1.00 92.94 93 SER A O 1
ATOM 778 N N . GLY A 1 94 ? 2.129 1.582 -11.993 1.00 92.12 94 GLY A N 1
ATOM 779 C CA . GLY A 1 94 ? 3.158 2.598 -11.800 1.00 92.12 94 GLY A CA 1
ATOM 780 C C . GLY A 1 94 ? 2.755 3.750 -10.889 1.00 92.12 94 GLY A C 1
ATOM 781 O O . GLY A 1 94 ? 3.430 4.765 -10.862 1.00 92.12 94 GLY A O 1
ATOM 782 N N . GLN A 1 95 ? 1.666 3.670 -10.133 1.00 94.69 95 GLN A N 1
ATOM 783 C CA . GLN A 1 95 ? 1.208 4.725 -9.222 1.00 94.69 95 GLN A CA 1
ATOM 784 C C . GLN A 1 95 ? 1.948 4.686 -7.873 1.00 94.69 95 GLN A C 1
ATOM 786 O O . GLN A 1 95 ? 1.343 4.609 -6.803 1.00 94.69 95 GLN A O 1
ATOM 791 N N . TYR A 1 96 ? 3.275 4.756 -7.934 1.00 94.06 96 TYR A N 1
ATOM 792 C CA . TYR A 1 96 ? 4.163 4.873 -6.782 1.00 94.06 96 TYR A CA 1
ATOM 793 C C . TYR A 1 96 ? 5.192 5.992 -6.984 1.00 94.06 96 TYR A C 1
ATOM 795 O O . TYR A 1 96 ? 5.434 6.452 -8.107 1.00 94.06 96 TYR A O 1
ATOM 803 N N . GLU A 1 97 ? 5.797 6.419 -5.879 1.00 92.94 97 GLU A N 1
ATOM 804 C CA . GLU A 1 97 ? 6.904 7.377 -5.832 1.00 92.94 97 GLU A CA 1
ATOM 805 C C . GLU A 1 97 ? 8.147 6.707 -5.245 1.00 92.94 97 GLU A C 1
ATOM 807 O O . GLU A 1 97 ? 8.044 5.857 -4.358 1.00 92.94 97 GLU A O 1
ATOM 812 N N . LEU A 1 98 ? 9.335 7.090 -5.712 1.00 89.38 98 LEU A N 1
ATOM 813 C CA . LEU A 1 98 ? 10.578 6.594 -5.130 1.00 89.38 98 LEU A CA 1
ATOM 814 C C . LEU A 1 98 ? 10.779 7.194 -3.735 1.00 89.38 98 LEU A C 1
ATOM 816 O O . LEU A 1 98 ? 10.792 8.408 -3.547 1.00 89.38 98 LEU A O 1
ATOM 820 N N . GLY A 1 99 ? 10.918 6.316 -2.748 1.00 87.69 99 GLY A N 1
ATOM 821 C CA . GLY A 1 99 ? 11.214 6.671 -1.370 1.00 87.69 99 GLY A CA 1
ATOM 822 C C . GLY A 1 99 ? 12.712 6.665 -1.070 1.00 87.69 99 GLY A C 1
ATOM 823 O O . GLY A 1 99 ? 13.569 6.878 -1.928 1.00 87.69 99 GLY A O 1
ATOM 824 N N . LYS A 1 100 ? 13.040 6.384 0.193 1.00 85.56 100 LYS A N 1
ATOM 825 C CA . LYS A 1 100 ? 14.428 6.305 0.654 1.00 85.56 100 LYS A CA 1
ATOM 826 C C . LYS A 1 100 ? 15.131 5.089 0.054 1.00 85.56 100 LYS A C 1
ATOM 828 O O . LYS A 1 100 ? 14.704 3.957 0.267 1.00 85.56 100 LYS A O 1
ATOM 833 N N . LEU A 1 101 ? 16.258 5.336 -0.595 1.00 79.50 101 LEU A N 1
ATOM 834 C CA . LEU A 1 101 ? 17.227 4.316 -0.962 1.00 79.50 101 LEU A CA 1
ATOM 835 C C . LEU A 1 101 ? 18.160 4.033 0.226 1.00 79.50 101 LEU A C 1
ATOM 837 O O . LEU A 1 101 ? 18.716 4.962 0.817 1.00 79.50 101 LEU A O 1
ATOM 841 N N . ASN A 1 102 ? 18.317 2.767 0.615 1.00 76.31 102 ASN A N 1
ATOM 842 C CA . ASN A 1 102 ? 19.261 2.366 1.663 1.00 76.31 102 ASN A CA 1
ATOM 843 C C . ASN A 1 102 ? 19.830 0.956 1.408 1.00 76.31 102 ASN A C 1
ATOM 845 O O . ASN A 1 102 ? 19.662 0.400 0.328 1.00 76.31 102 ASN A O 1
ATOM 849 N N . MET A 1 103 ? 20.506 0.372 2.403 1.00 74.62 103 MET A N 1
ATOM 850 C CA . MET A 1 103 ? 21.112 -0.966 2.310 1.00 74.62 103 MET A CA 1
ATOM 851 C C . MET A 1 103 ? 20.127 -2.109 2.001 1.00 74.62 103 MET A C 1
ATOM 853 O O . MET A 1 103 ? 20.563 -3.195 1.637 1.00 74.62 103 MET A O 1
ATOM 857 N N . PHE A 1 104 ? 18.821 -1.875 2.144 1.00 74.75 104 PHE A N 1
ATOM 858 C CA . PHE A 1 104 ? 17.751 -2.815 1.799 1.00 74.75 104 PHE A CA 1
ATOM 859 C C . PHE A 1 104 ? 17.158 -2.546 0.405 1.00 74.75 104 PHE A C 1
ATOM 861 O O . PHE A 1 104 ? 16.145 -3.130 0.043 1.00 74.75 104 PHE A O 1
ATOM 868 N N . GLY A 1 105 ? 17.769 -1.655 -0.380 1.00 76.12 105 GLY A N 1
ATOM 869 C CA . GLY A 1 105 ? 17.325 -1.295 -1.721 1.00 76.12 105 GLY A CA 1
ATOM 870 C C . GLY A 1 105 ? 16.447 -0.046 -1.770 1.00 76.12 105 GLY A C 1
ATOM 871 O O . GLY A 1 105 ? 16.363 0.745 -0.822 1.00 76.12 105 GLY A O 1
ATOM 872 N N . GLN A 1 106 ? 15.841 0.163 -2.937 1.00 82.38 106 GLN A N 1
ATOM 873 C CA . GLN A 1 106 ? 14.970 1.298 -3.210 1.00 82.38 106 GLN A CA 1
ATOM 874 C C . GLN A 1 106 ? 13.578 1.051 -2.623 1.00 82.38 106 GLN A C 1
ATOM 876 O O . GLN A 1 106 ? 12.879 0.132 -3.046 1.00 82.38 106 GLN A O 1
ATOM 881 N N . ARG A 1 107 ? 13.138 1.911 -1.699 1.00 86.62 107 ARG A N 1
ATOM 882 C CA . ARG A 1 107 ? 11.745 1.907 -1.228 1.00 86.62 107 ARG A CA 1
ATOM 883 C C . ARG A 1 107 ? 10.816 2.575 -2.230 1.00 86.62 107 ARG A C 1
ATOM 885 O O . ARG A 1 107 ? 11.222 3.517 -2.914 1.00 86.62 107 ARG A O 1
ATOM 892 N N . ILE A 1 108 ? 9.560 2.149 -2.240 1.00 89.50 108 ILE A N 1
ATOM 893 C CA . ILE A 1 108 ? 8.483 2.814 -2.969 1.00 89.50 108 ILE A CA 1
ATOM 894 C C . ILE A 1 108 ? 7.406 3.275 -1.996 1.00 89.50 108 ILE A C 1
ATOM 896 O O . ILE A 1 108 ? 7.078 2.577 -1.043 1.00 89.50 108 ILE A O 1
ATOM 900 N N . ASN A 1 109 ? 6.859 4.452 -2.255 1.00 93.44 109 ASN A N 1
ATOM 901 C CA . ASN A 1 109 ? 5.729 5.008 -1.537 1.00 93.44 109 ASN A CA 1
ATOM 902 C C . ASN A 1 109 ? 4.480 4.841 -2.397 1.00 93.44 109 ASN A C 1
ATOM 904 O O . ASN A 1 109 ? 4.433 5.310 -3.535 1.00 93.44 109 ASN A O 1
ATOM 908 N N . ILE A 1 110 ? 3.459 4.204 -1.838 1.00 95.00 110 ILE A N 1
ATOM 909 C CA . ILE A 1 110 ? 2.144 4.050 -2.448 1.00 95.00 110 ILE A CA 1
ATOM 910 C C . ILE A 1 110 ? 1.141 4.796 -1.575 1.00 95.00 110 ILE A C 1
ATOM 912 O O . ILE A 1 110 ? 1.036 4.557 -0.373 1.00 95.00 110 ILE A O 1
ATOM 916 N N . ARG A 1 111 ? 0.395 5.727 -2.169 1.00 96.25 111 ARG A N 1
ATOM 917 C CA . ARG A 1 111 ? -0.772 6.320 -1.506 1.00 96.25 111 ARG A CA 1
ATOM 918 C C . ARG A 1 111 ? -1.875 5.274 -1.482 1.00 96.25 111 ARG A C 1
ATOM 920 O O . ARG A 1 111 ? -2.045 4.629 -2.497 1.00 96.25 111 ARG A O 1
ATOM 927 N N . VAL A 1 112 ? -2.597 5.121 -0.377 1.00 95.81 112 VAL A N 1
ATOM 928 C CA . VAL A 1 112 ? -3.762 4.241 -0.179 1.00 95.81 112 VAL A CA 1
ATOM 929 C C . VAL A 1 112 ? -4.945 5.083 0.277 1.00 95.81 112 VAL A C 1
ATOM 931 O O . VAL A 1 112 ? -4.743 6.064 0.991 1.00 95.81 112 VAL A O 1
ATOM 934 N N . THR A 1 113 ? -6.157 4.718 -0.143 1.00 97.06 113 THR A N 1
ATOM 935 C CA . THR A 1 113 ? -7.399 5.433 0.169 1.00 97.06 113 THR A CA 1
ATOM 936 C C . THR A 1 113 ? -8.399 4.484 0.821 1.00 97.06 113 THR A C 1
ATOM 938 O O . THR A 1 113 ? -8.726 3.463 0.232 1.00 97.06 113 THR A O 1
ATOM 941 N N . ILE A 1 114 ? -8.888 4.802 2.018 1.00 95.75 114 ILE A N 1
ATOM 942 C CA . ILE A 1 114 ? -9.897 4.002 2.732 1.00 95.75 114 ILE A CA 1
ATOM 943 C C . ILE A 1 114 ? -11.082 4.886 3.145 1.00 95.75 114 ILE A C 1
ATOM 945 O O . ILE A 1 114 ? -10.869 6.063 3.447 1.00 95.75 114 ILE A O 1
ATOM 949 N N . PRO A 1 115 ? -12.313 4.355 3.210 1.00 96.19 115 PRO A N 1
ATOM 950 C CA . PRO A 1 115 ? -13.460 5.094 3.730 1.00 96.19 115 PRO A CA 1
ATOM 951 C C . PRO A 1 115 ? -13.311 5.392 5.227 1.00 96.19 115 PRO A C 1
ATOM 953 O O . PRO A 1 115 ? -12.638 4.666 5.962 1.00 96.19 115 PRO A O 1
ATOM 956 N N . ARG A 1 116 ? -13.977 6.436 5.723 1.00 94.69 116 ARG A N 1
ATOM 957 C CA . ARG A 1 116 ? -14.244 6.582 7.163 1.00 94.69 116 ARG A CA 1
ATOM 958 C C . ARG A 1 116 ? -15.290 5.558 7.591 1.00 94.69 116 ARG A C 1
ATOM 960 O O . ARG A 1 116 ? -16.327 5.433 6.952 1.00 94.69 116 ARG A O 1
ATOM 967 N N . LYS A 1 117 ? -15.057 4.866 8.708 1.00 94.06 117 LYS A N 1
ATOM 968 C CA . LYS A 1 117 ? -16.041 3.939 9.291 1.00 94.06 117 LYS A CA 1
ATOM 969 C C . LYS A 1 117 ? -17.050 4.660 10.191 1.00 94.06 117 LYS A C 1
ATOM 971 O O . LYS A 1 117 ? -18.178 4.206 10.343 1.00 94.06 117 LYS A O 1
ATOM 976 N N . ASN A 1 118 ? -16.661 5.798 10.767 1.00 91.25 118 ASN A N 1
ATOM 977 C CA . ASN A 1 118 ? -17.481 6.595 11.688 1.00 91.25 118 ASN A CA 1
ATOM 978 C C . ASN A 1 118 ? -18.071 7.880 11.075 1.00 91.25 118 ASN A C 1
ATOM 980 O O . ASN A 1 118 ? -18.506 8.763 11.812 1.00 91.25 118 ASN A O 1
ATOM 984 N N . GLY A 1 119 ? -18.070 8.027 9.749 1.00 89.56 119 GLY A N 1
ATOM 985 C CA . GLY A 1 119 ? -18.557 9.238 9.095 1.00 89.56 119 GLY A CA 1
ATOM 986 C C . GLY A 1 119 ? -18.541 9.138 7.575 1.00 89.56 119 GLY A C 1
ATOM 987 O O . GLY A 1 119 ? -18.404 8.054 7.020 1.00 89.56 119 GLY A O 1
ATOM 988 N N . PHE A 1 120 ? -18.671 10.282 6.906 1.00 89.75 120 PHE A N 1
ATOM 989 C CA . PHE A 1 120 ? -18.671 10.361 5.446 1.00 89.75 120 PHE A CA 1
ATOM 990 C C . PHE A 1 120 ? -17.293 10.724 4.889 1.00 89.75 120 PHE A C 1
ATOM 992 O O . PHE A 1 120 ? -16.562 11.528 5.474 1.00 89.75 120 PHE A O 1
ATOM 999 N N . GLY A 1 121 ? -16.991 10.178 3.712 1.00 94.12 121 GLY A N 1
ATOM 1000 C CA . GLY A 1 121 ? -15.804 10.498 2.927 1.00 94.12 121 GLY A CA 1
ATOM 1001 C C . GLY A 1 121 ? -14.643 9.530 3.123 1.00 94.12 121 GLY A C 1
ATOM 1002 O O . GLY A 1 121 ? -14.627 8.700 4.034 1.00 94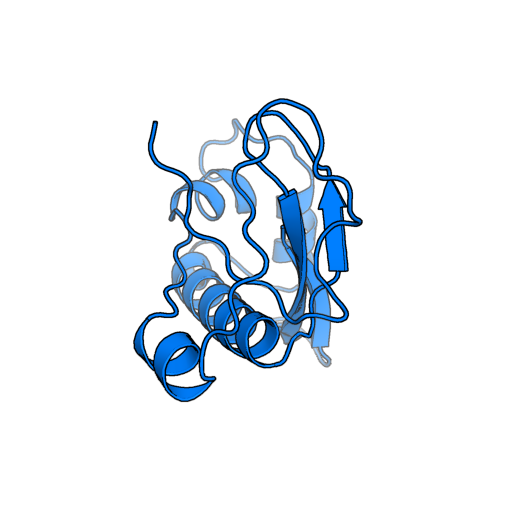.12 121 GLY A O 1
ATOM 1003 N N . ASP A 1 122 ? -13.654 9.692 2.251 1.00 95.81 122 ASP A N 1
ATOM 1004 C CA . ASP A 1 122 ? -12.468 8.850 2.198 1.00 95.81 122 ASP A CA 1
ATOM 1005 C C . ASP A 1 122 ? -11.250 9.573 2.766 1.00 95.81 122 ASP A C 1
ATOM 1007 O O . ASP A 1 122 ? -11.142 10.802 2.761 1.00 95.81 122 ASP A O 1
ATOM 1011 N N . ILE A 1 123 ? -10.293 8.791 3.242 1.00 94.00 123 ILE A N 1
ATOM 1012 C CA . ILE A 1 123 ? -9.018 9.259 3.767 1.00 94.00 123 ILE A CA 1
ATOM 1013 C C . ILE A 1 123 ? -7.913 8.620 2.957 1.00 94.00 123 ILE A C 1
ATOM 1015 O O . ILE A 1 123 ? -7.935 7.419 2.705 1.00 94.00 123 ILE A O 1
ATOM 1019 N N . SER A 1 124 ? -6.914 9.420 2.593 1.00 93.94 124 SER A N 1
ATOM 1020 C CA . SER A 1 124 ? -5.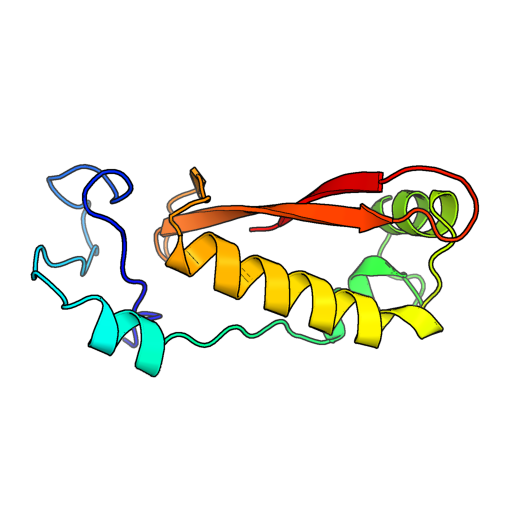733 8.924 1.899 1.00 93.94 124 SER A CA 1
ATOM 1021 C C . SER A 1 124 ? -4.466 9.117 2.720 1.00 93.94 124 SER A C 1
ATOM 1023 O O . SER A 1 124 ? -4.198 10.215 3.204 1.00 93.94 124 SER A O 1
ATOM 1025 N N . PHE A 1 125 ? -3.643 8.079 2.809 1.00 91.88 125 PHE A N 1
ATOM 1026 C CA . PHE A 1 125 ? -2.351 8.099 3.499 1.00 91.88 125 PHE A CA 1
ATOM 1027 C C . PHE A 1 125 ? -1.298 7.340 2.687 1.00 91.88 125 PHE A C 1
ATOM 1029 O O . PHE A 1 125 ? -1.627 6.634 1.741 1.00 91.88 125 PHE A O 1
ATOM 1036 N N . VAL A 1 126 ? -0.017 7.532 3.003 1.00 91.88 126 VAL A N 1
ATOM 1037 C CA . VAL A 1 126 ? 1.095 6.897 2.280 1.00 91.88 126 VAL A CA 1
ATOM 1038 C C . VAL A 1 126 ? 1.598 5.677 3.048 1.00 91.88 126 VAL A C 1
ATOM 1040 O O . VAL A 1 126 ? 1.783 5.738 4.263 1.00 91.88 126 VAL A O 1
ATOM 1043 N N . THR A 1 127 ? 1.848 4.590 2.323 1.00 85.38 127 THR A N 1
ATOM 1044 C CA . THR A 1 127 ? 2.455 3.346 2.806 1.00 85.38 127 THR A CA 1
ATOM 1045 C C . THR A 1 127 ? 3.724 3.060 2.003 1.00 85.38 127 THR A C 1
ATOM 1047 O O . THR A 1 127 ? 3.685 3.156 0.777 1.00 85.38 127 THR A O 1
ATOM 1050 N N . GLY A 1 128 ? 4.827 2.701 2.661 1.00 75.31 128 GLY A N 1
ATOM 1051 C CA . GLY A 1 128 ? 6.113 2.388 2.025 1.00 75.31 128 GLY A CA 1
ATOM 1052 C C . GLY A 1 128 ? 7.115 1.775 2.992 1.00 75.31 128 GLY A C 1
ATOM 1053 O O . GLY A 1 128 ? 6.781 1.670 4.197 1.00 75.31 128 GLY A O 1
#

Secondary structure (DSSP, 8-state):
---------GGGSPPSSPPTT---------HHHHHHH------GGGTTTTTT-TTS----THHHHHHHTT--GGGHHHHHHHHHHHHHHHHHTT--EEEEEETTEEEEEEEEEEE-SSSSSEEEEEE-